Protein AF-A0A1W9N0J4-F1 (afdb_monomer_lite)

Foldseek 3Di:
DVVVVVVVLVVQCVVVVPAPDSDADPVSHDDDPVVVLVVVVVVCVVVVHDDDDPCVVVVVVVVVVVVVVVVVVVVVD

pLDDT: mean 88.45, std 10.28, range [47.09, 97.81]

Radius of gyration: 16.94 Å; chains: 1; bounding box: 44×24×39 Å

Secondary structure (D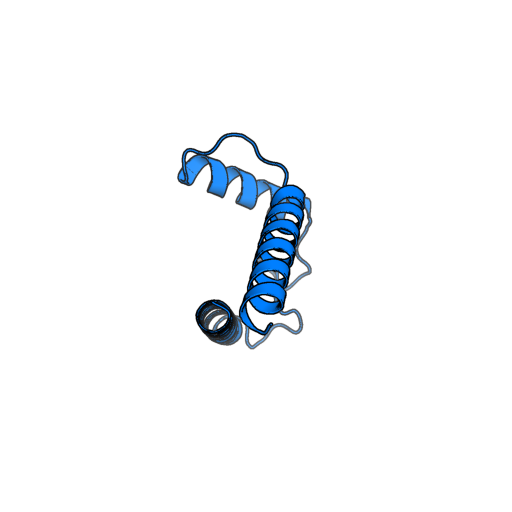SSP, 8-state):
-HHHHHHHHHHHHHHTTT-SSSSB-TTSSBPPHHHHHHHHHHHHHHTT-----TTHHHHHHHHHHHHHHHHHHHHT-

Structure (mmCIF, N/CA/C/O backbon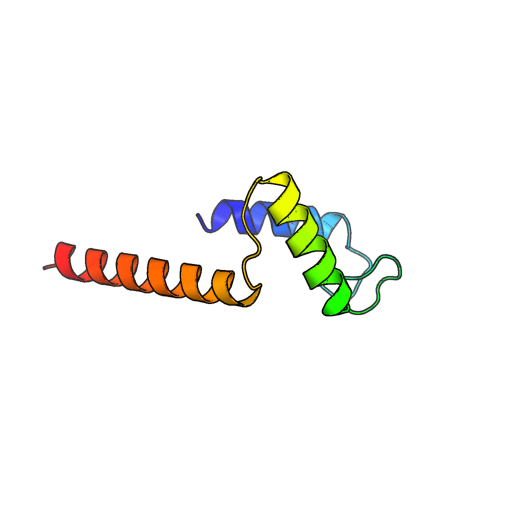e):
data_AF-A0A1W9N0J4-F1
#
_entry.id   AF-A0A1W9N0J4-F1
#
loop_
_atom_site.group_PDB
_atom_site.id
_atom_site.type_symbol
_atom_site.label_atom_id
_atom_site.label_alt_id
_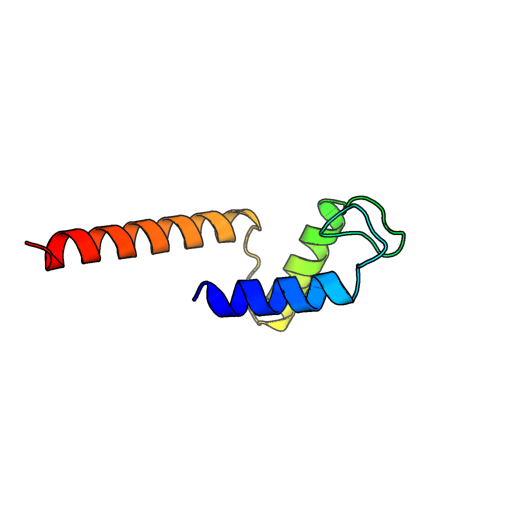atom_site.label_comp_id
_atom_site.label_asym_id
_atom_site.label_entity_id
_atom_site.label_seq_id
_atom_site.pdbx_PDB_ins_code
_atom_site.Cartn_x
_atom_site.Cartn_y
_atom_site.Cartn_z
_atom_site.occupancy
_atom_site.B_iso_or_equiv
_atom_site.auth_seq_id
_atom_site.auth_comp_id
_atom_site.auth_asym_id
_atom_site.auth_atom_id
_atom_site.pdbx_PDB_model_num
ATOM 1 N N . MET A 1 1 ? -17.243 4.244 -2.192 1.00 57.72 1 MET A N 1
ATOM 2 C CA . MET A 1 1 ? -16.037 3.602 -1.604 1.00 57.72 1 MET A CA 1
ATOM 3 C C . MET A 1 1 ? -15.502 2.475 -2.483 1.00 57.72 1 MET A C 1
ATOM 5 O O . MET A 1 1 ? -14.304 2.457 -2.718 1.00 57.72 1 MET A O 1
ATOM 9 N N . GLY A 1 2 ? -16.341 1.553 -2.980 1.00 69.81 2 GLY A N 1
ATOM 10 C CA . GLY A 1 2 ? -15.902 0.526 -3.943 1.00 69.81 2 GLY A CA 1
ATOM 11 C C . GLY A 1 2 ? -15.756 1.029 -5.387 1.00 69.81 2 GLY A C 1
ATOM 12 O O . GLY A 1 2 ? -14.898 0.540 -6.118 1.00 69.81 2 GLY A O 1
ATOM 13 N N . ASP A 1 3 ? -16.546 2.030 -5.780 1.00 85.25 3 ASP A N 1
ATOM 14 C CA . ASP A 1 3 ? -16.614 2.494 -7.173 1.00 85.25 3 ASP A CA 1
ATOM 15 C C . ASP A 1 3 ? -15.310 3.153 -7.649 1.00 85.25 3 ASP A C 1
ATOM 17 O O . ASP A 1 3 ? -14.830 2.843 -8.738 1.00 85.25 3 ASP A O 1
ATOM 21 N N . ASP A 1 4 ? -14.663 3.960 -6.802 1.00 90.44 4 ASP A N 1
ATOM 22 C CA . ASP A 1 4 ? -13.375 4.598 -7.119 1.00 90.44 4 ASP A CA 1
ATOM 23 C C . ASP A 1 4 ? -12.268 3.566 -7.369 1.00 90.44 4 ASP A C 1
ATOM 25 O O . ASP A 1 4 ? -11.470 3.697 -8.297 1.00 90.44 4 ASP A O 1
ATOM 29 N N . MET A 1 5 ? -12.246 2.490 -6.574 1.00 89.38 5 MET A N 1
ATOM 30 C CA . MET A 1 5 ? -11.285 1.396 -6.736 1.00 89.38 5 MET A CA 1
ATOM 31 C C . MET A 1 5 ? -11.481 0.697 -8.086 1.00 89.38 5 MET A C 1
ATOM 33 O O . MET A 1 5 ? -10.511 0.421 -8.792 1.00 89.38 5 MET A O 1
ATOM 37 N N . MET A 1 6 ? -12.736 0.437 -8.464 1.00 91.31 6 MET A N 1
ATOM 38 C CA . MET A 1 6 ? -13.069 -0.179 -9.749 1.00 91.31 6 MET A CA 1
ATOM 39 C C . MET A 1 6 ? -12.685 0.714 -10.927 1.00 91.31 6 MET A C 1
ATOM 41 O O . MET A 1 6 ? -12.145 0.212 -11.914 1.00 91.31 6 MET A O 1
ATOM 45 N N . LEU A 1 7 ? -12.909 2.025 -10.818 1.00 93.00 7 LEU A N 1
ATOM 46 C CA . LEU A 1 7 ? -12.479 2.995 -11.824 1.00 93.00 7 LEU A CA 1
ATOM 47 C C . LEU A 1 7 ? -10.958 2.960 -12.004 1.00 93.00 7 LEU A C 1
ATOM 49 O O . LEU A 1 7 ? -10.479 2.780 -13.123 1.00 93.00 7 LEU A O 1
ATOM 53 N N . ILE A 1 8 ? -10.196 3.030 -10.911 1.00 92.69 8 ILE A N 1
ATOM 54 C CA . ILE A 1 8 ? -8.728 2.997 -10.956 1.00 92.69 8 ILE A CA 1
ATOM 55 C C . ILE A 1 8 ? -8.217 1.691 -11.578 1.00 92.69 8 ILE A C 1
ATOM 57 O O . ILE A 1 8 ? -7.350 1.722 -12.452 1.00 92.69 8 ILE A O 1
ATOM 61 N N . LEU A 1 9 ? -8.755 0.536 -11.170 1.00 91.31 9 LEU A N 1
ATOM 62 C CA . LEU A 1 9 ? -8.340 -0.760 -11.717 1.00 91.31 9 LEU A CA 1
ATOM 63 C C . LEU A 1 9 ? -8.699 -0.904 -13.200 1.00 91.31 9 LEU A C 1
ATOM 65 O O . LEU A 1 9 ? -7.925 -1.482 -13.965 1.00 91.31 9 LEU A O 1
ATOM 69 N N . ARG A 1 10 ? -9.839 -0.351 -13.626 1.00 90.94 10 ARG A N 1
ATOM 70 C CA . ARG A 1 10 ? -10.244 -0.335 -15.035 1.00 90.94 10 ARG A CA 1
ATOM 71 C C . ARG A 1 10 ? -9.298 0.516 -15.875 1.00 90.94 10 ARG A C 1
ATOM 73 O O . ARG A 1 10 ? -8.868 0.059 -16.933 1.00 90.94 10 ARG A O 1
ATOM 80 N N . GLU A 1 11 ? -8.939 1.708 -15.404 1.00 91.31 11 GLU A N 1
ATOM 81 C CA . GLU A 1 11 ? -7.951 2.550 -16.086 1.00 91.31 11 GLU A CA 1
ATOM 82 C C . GLU A 1 11 ? -6.571 1.880 -16.122 1.00 91.31 11 GLU A C 1
ATOM 84 O O . GLU A 1 11 ? -5.912 1.869 -17.161 1.00 91.31 11 GLU A O 1
ATOM 89 N N . TYR A 1 12 ? -6.162 1.215 -1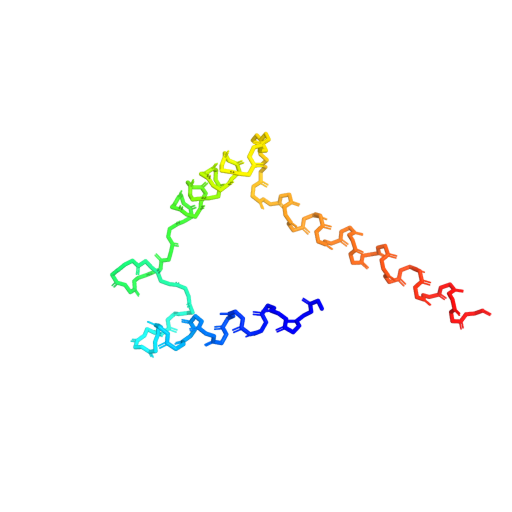5.040 1.00 91.00 12 TYR A N 1
ATOM 90 C CA . TYR A 1 12 ? -4.912 0.457 -15.012 1.00 91.00 12 TYR A CA 1
ATOM 91 C C . TYR A 1 12 ? -4.913 -0.748 -15.971 1.00 91.00 12 TYR A C 1
ATOM 93 O O . TYR A 1 12 ? -3.894 -1.046 -16.597 1.00 91.00 12 TYR A O 1
ATOM 101 N N . ARG A 1 13 ? -6.053 -1.428 -16.160 1.00 88.69 13 ARG A N 1
ATOM 102 C CA . ARG A 1 13 ? -6.155 -2.537 -17.123 1.00 88.69 13 ARG A CA 1
ATOM 103 C C . ARG A 1 13 ? -5.970 -2.065 -18.564 1.00 88.69 13 ARG A C 1
ATOM 105 O O . ARG A 1 13 ? -5.362 -2.791 -19.345 1.00 88.69 13 ARG A O 1
ATOM 112 N N . LYS A 1 14 ? -6.429 -0.857 -18.915 1.00 87.56 14 LYS A N 1
ATOM 113 C CA . LYS A 1 14 ? -6.210 -0.286 -20.257 1.00 87.56 14 LYS A CA 1
ATOM 114 C C . LYS A 1 14 ? -4.723 -0.112 -20.572 1.00 87.56 14 LYS A C 1
ATOM 116 O O . LYS A 1 14 ? -4.319 -0.329 -21.707 1.00 87.56 14 LYS A O 1
ATOM 121 N N . THR A 1 15 ? -3.904 0.232 -19.577 1.00 84.81 15 THR A N 1
ATOM 122 C CA . THR A 1 15 ? -2.454 0.420 -19.762 1.00 84.81 15 THR A CA 1
ATOM 123 C C . THR A 1 15 ? -1.662 -0.891 -19.752 1.00 84.81 15 THR A C 1
ATOM 125 O O . THR A 1 15 ? -0.519 -0.913 -20.196 1.00 84.81 15 THR A O 1
ATOM 128 N N . ASN A 1 16 ? -2.267 -1.995 -19.299 1.00 83.69 16 ASN A N 1
ATOM 129 C CA . ASN A 1 16 ? -1.655 -3.328 -19.212 1.00 83.69 16 ASN A CA 1
ATOM 130 C C . ASN A 1 16 ? -2.436 -4.383 -20.014 1.00 83.69 16 ASN A C 1
ATOM 132 O O . ASN A 1 16 ? -2.567 -5.531 -19.589 1.00 83.69 16 ASN A O 1
ATOM 136 N N . LEU A 1 17 ? -2.975 -4.000 -21.175 1.00 79.88 17 LEU A N 1
ATOM 137 C CA . LEU A 1 17 ? -3.879 -4.854 -21.952 1.00 79.88 17 LEU A CA 1
ATOM 138 C C . LEU A 1 17 ? -3.202 -6.124 -22.497 1.00 79.88 17 LEU A C 1
ATOM 140 O O . LEU A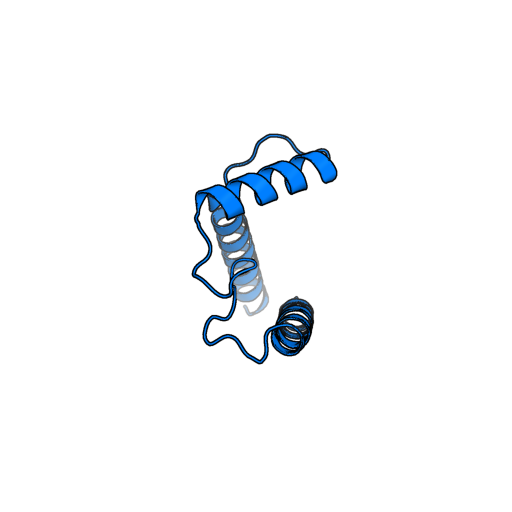 1 17 ? -3.851 -7.156 -22.626 1.00 79.88 17 LEU A O 1
ATOM 144 N N . HIS A 1 18 ? -1.899 -6.049 -22.779 1.00 79.44 18 HIS A N 1
ATOM 145 C CA . HIS A 1 18 ? -1.116 -7.133 -23.382 1.00 79.44 18 HIS A CA 1
ATOM 146 C C . HIS A 1 18 ? -0.500 -8.107 -22.368 1.00 79.44 18 HIS A C 1
ATOM 148 O O . HIS A 1 18 ? 0.207 -9.027 -22.768 1.00 79.44 18 HIS A O 1
ATOM 154 N N . ASN A 1 19 ? -0.740 -7.903 -21.070 1.00 82.75 19 ASN A N 1
ATOM 155 C CA . ASN A 1 19 ? -0.230 -8.772 -20.019 1.00 82.75 19 ASN A CA 1
ATOM 156 C C . ASN A 1 19 ? -1.339 -9.688 -19.485 1.00 82.75 19 ASN A C 1
ATOM 158 O O . ASN A 1 19 ? -2.449 -9.238 -19.171 1.00 82.75 19 ASN A O 1
ATOM 162 N N . ASP A 1 20 ? -1.002 -10.964 -19.306 1.00 86.81 20 ASP A N 1
ATOM 163 C CA . ASP A 1 20 ? -1.906 -11.953 -18.710 1.00 86.81 20 ASP A CA 1
ATOM 164 C C . ASP A 1 20 ? -2.117 -11.715 -17.208 1.00 86.81 20 ASP A C 1
ATOM 166 O O . ASP A 1 20 ? -3.174 -12.028 -16.661 1.00 86.81 20 ASP A O 1
ATOM 170 N N . LEU A 1 21 ? -1.134 -11.117 -16.525 1.00 89.25 21 LEU A N 1
ATOM 171 C CA . LEU A 1 21 ? -1.260 -10.764 -15.113 1.00 89.25 21 LEU A CA 1
ATOM 172 C C . LEU A 1 21 ? -1.910 -9.388 -14.958 1.00 89.25 21 LEU A C 1
ATOM 174 O O . LEU A 1 21 ? -1.628 -8.452 -15.706 1.00 89.25 21 LEU A O 1
ATOM 178 N N . VAL A 1 22 ? -2.736 -9.247 -13.916 1.00 86.88 22 VAL A N 1
ATOM 179 C CA . VAL A 1 22 ? -3.347 -7.958 -13.566 1.00 86.88 22 VAL A CA 1
ATOM 180 C C . VAL A 1 22 ? -2.269 -6.947 -13.193 1.00 86.88 22 VAL A C 1
ATOM 182 O O . VAL A 1 22 ? -2.308 -5.840 -13.704 1.00 86.88 22 VAL A O 1
ATOM 185 N N . PHE A 1 23 ? -1.294 -7.334 -12.360 1.00 90.12 23 PHE A N 1
ATOM 186 C CA . PHE A 1 23 ? -0.160 -6.495 -11.968 1.00 90.12 23 PHE A CA 1
ATOM 187 C C . PHE A 1 23 ? 1.162 -7.154 -12.371 1.00 90.12 23 PHE A C 1
ATOM 189 O O . PHE A 1 23 ? 1.478 -8.253 -11.907 1.00 90.12 23 PHE A O 1
ATOM 196 N N . CYS A 1 24 ? 1.954 -6.452 -13.179 1.00 90.06 24 CYS A N 1
ATOM 197 C CA . CYS A 1 24 ? 3.247 -6.918 -13.674 1.00 90.06 24 CYS A CA 1
ATOM 198 C C . CYS A 1 24 ? 4.397 -6.021 -13.222 1.00 90.06 24 CYS A C 1
ATOM 200 O O . CYS A 1 24 ? 4.222 -4.838 -12.921 1.00 90.06 24 CYS A O 1
ATOM 202 N N . ASP A 1 25 ? 5.608 -6.572 -13.253 1.00 87.69 25 ASP A N 1
ATOM 203 C CA . ASP A 1 25 ? 6.813 -5.758 -13.332 1.00 87.69 25 ASP A CA 1
ATOM 204 C C . ASP A 1 25 ? 6.948 -5.090 -14.718 1.00 87.69 25 ASP A C 1
ATOM 206 O O . ASP A 1 25 ? 6.175 -5.335 -15.646 1.00 87.69 25 ASP A O 1
ATOM 210 N N . LYS A 1 26 ? 7.977 -4.252 -14.888 1.00 84.31 26 LYS A N 1
ATOM 211 C CA . LYS A 1 26 ? 8.237 -3.543 -16.155 1.00 84.31 26 LYS A CA 1
ATOM 212 C C . LYS A 1 26 ? 8.505 -4.468 -17.355 1.00 84.31 26 LYS A C 1
ATOM 214 O O . LYS A 1 26 ? 8.557 -3.984 -18.478 1.00 84.31 26 LYS A O 1
ATOM 219 N N . LYS A 1 27 ? 8.739 -5.761 -17.124 1.00 86.44 27 LYS A N 1
ATOM 220 C CA . LYS A 1 27 ? 9.014 -6.784 -18.140 1.00 86.44 27 LYS A CA 1
ATOM 221 C C . LYS A 1 27 ? 7.817 -7.724 -18.346 1.00 86.44 27 LYS A C 1
ATOM 223 O O . LYS A 1 27 ? 7.985 -8.756 -18.990 1.00 86.44 27 LYS A O 1
ATOM 228 N N . GLY A 1 28 ? 6.648 -7.414 -17.779 1.00 86.56 28 GLY A N 1
ATOM 229 C CA . GLY A 1 28 ? 5.451 -8.255 -17.884 1.00 86.56 28 GLY A CA 1
ATOM 230 C C . GLY A 1 28 ? 5.454 -9.476 -16.957 1.00 86.56 28 GLY A C 1
ATOM 231 O O . GLY A 1 28 ? 4.547 -10.299 -17.028 1.00 86.56 28 GLY A O 1
ATOM 232 N N . LYS A 1 29 ? 6.445 -9.622 -16.070 1.00 89.06 29 LYS A N 1
ATOM 233 C CA . LYS A 1 29 ? 6.566 -10.772 -15.163 1.00 89.06 29 LYS A CA 1
ATOM 234 C C . LYS A 1 29 ? 5.871 -10.512 -13.827 1.00 89.06 29 LYS A C 1
ATOM 236 O O . LYS A 1 29 ? 5.464 -9.395 -13.515 1.00 89.06 29 LYS A O 1
ATOM 241 N N . HIS A 1 30 ? 5.772 -11.560 -13.011 1.00 91.50 30 HIS A N 1
ATOM 242 C CA . HIS A 1 30 ? 5.229 -11.486 -11.657 1.00 91.50 30 HIS A CA 1
ATOM 243 C C . HIS A 1 30 ? 5.917 -10.409 -10.811 1.00 91.50 30 HIS A C 1
ATOM 245 O O . HIS A 1 30 ? 7.146 -10.300 -10.782 1.00 91.50 30 HIS A O 1
ATOM 251 N N . LEU A 1 31 ? 5.116 -9.653 -10.058 1.00 92.50 31 LEU A N 1
ATOM 252 C CA . LEU A 1 31 ? 5.640 -8.718 -9.072 1.00 92.50 31 LEU A CA 1
ATOM 253 C C . LEU A 1 31 ? 6.383 -9.459 -7.962 1.00 92.50 31 LEU A C 1
ATOM 255 O O . LEU A 1 31 ? 5.859 -10.360 -7.307 1.00 92.50 31 LEU A O 1
ATOM 259 N N . ARG A 1 32 ? 7.608 -9.013 -7.693 1.00 93.94 32 ARG A N 1
ATOM 260 C CA . ARG A 1 32 ? 8.392 -9.500 -6.563 1.00 93.94 32 ARG A CA 1
ATOM 261 C C . ARG A 1 32 ? 7.957 -8.785 -5.284 1.00 93.94 32 ARG A C 1
ATOM 263 O O . ARG A 1 32 ? 7.928 -7.555 -5.238 1.00 93.94 32 ARG A O 1
ATOM 270 N N . SER A 1 33 ? 7.702 -9.545 -4.221 1.00 92.75 33 SER A N 1
ATOM 271 C CA . SER A 1 33 ? 7.270 -9.026 -2.911 1.00 92.75 33 SER A CA 1
ATOM 272 C C . SER A 1 33 ? 8.183 -7.921 -2.365 1.00 92.75 33 SER A C 1
ATOM 274 O O . SER A 1 33 ? 7.705 -6.895 -1.886 1.00 92.75 33 SER A O 1
ATOM 276 N N . ALA A 1 34 ? 9.501 -8.080 -2.512 1.00 94.31 34 ALA A N 1
ATOM 277 C CA . ALA A 1 34 ? 10.485 -7.078 -2.104 1.00 94.31 34 ALA A CA 1
ATOM 278 C C . ALA A 1 34 ? 10.307 -5.728 -2.827 1.00 94.31 34 ALA A C 1
ATOM 280 O O . ALA A 1 34 ? 10.473 -4.674 -2.215 1.00 94.31 34 ALA A O 1
ATOM 281 N N . THR A 1 35 ? 9.939 -5.750 -4.112 1.00 93.75 35 THR A N 1
ATOM 282 C CA . THR A 1 35 ? 9.699 -4.539 -4.912 1.00 93.75 35 THR A CA 1
ATOM 283 C C . THR A 1 35 ? 8.445 -3.815 -4.432 1.00 93.75 35 THR A C 1
ATOM 285 O O . THR A 1 35 ? 8.472 -2.601 -4.244 1.00 93.75 35 THR A O 1
ATOM 288 N N . VAL A 1 36 ? 7.373 -4.564 -4.159 1.00 94.44 36 VAL A N 1
ATOM 289 C CA . VAL A 1 36 ? 6.129 -4.013 -3.598 1.00 94.44 36 VAL A CA 1
ATOM 290 C C . VAL A 1 36 ? 6.399 -3.357 -2.244 1.00 94.44 36 VAL A C 1
ATOM 292 O O . VAL A 1 36 ? 6.003 -2.217 -2.019 1.00 94.44 36 VAL A O 1
ATOM 295 N N . LEU A 1 37 ? 7.147 -4.033 -1.367 1.00 95.62 37 LEU A N 1
ATOM 296 C CA . LEU A 1 37 ? 7.482 -3.507 -0.046 1.00 95.62 37 LEU A CA 1
ATOM 297 C C . LEU A 1 37 ? 8.364 -2.250 -0.120 1.00 95.62 37 LEU A C 1
ATOM 299 O O . LEU A 1 37 ? 8.183 -1.325 0.670 1.00 95.62 37 LEU A O 1
ATOM 303 N N . LYS A 1 38 ? 9.298 -2.188 -1.077 1.00 95.38 38 LYS A N 1
ATOM 304 C CA . LYS A 1 38 ? 10.108 -0.987 -1.323 1.00 95.38 38 LYS A CA 1
ATOM 305 C C . LYS A 1 38 ? 9.222 0.204 -1.699 1.00 95.38 38 LYS A C 1
ATOM 307 O O . LYS A 1 38 ? 9.310 1.245 -1.053 1.00 95.38 38 LYS A O 1
ATOM 312 N N . HIS A 1 39 ? 8.347 0.037 -2.690 1.00 95.44 39 HIS A N 1
ATOM 313 C CA . HIS A 1 39 ? 7.442 1.104 -3.125 1.00 95.44 39 HIS A CA 1
ATOM 314 C C . HIS A 1 39 ? 6.443 1.509 -2.042 1.00 95.44 39 HIS A C 1
ATOM 316 O O . HIS A 1 39 ? 6.115 2.688 -1.912 1.00 95.44 39 HIS A O 1
ATOM 322 N N . PHE A 1 40 ? 6.003 0.560 -1.216 1.00 96.69 40 PHE A N 1
ATOM 323 C CA . PHE A 1 40 ? 5.169 0.864 -0.062 1.00 96.69 40 PHE A CA 1
ATOM 324 C C . PHE A 1 40 ? 5.888 1.788 0.929 1.00 96.69 40 PHE A C 1
ATOM 326 O O . PHE A 1 40 ? 5.356 2.840 1.271 1.00 96.69 40 PHE A O 1
ATOM 333 N N . ARG A 1 41 ? 7.135 1.476 1.307 1.00 96.25 41 ARG A N 1
ATOM 334 C CA . ARG A 1 41 ? 7.938 2.344 2.188 1.00 96.25 41 ARG A CA 1
ATOM 335 C C . ARG A 1 41 ? 8.207 3.721 1.587 1.00 96.25 41 ARG A C 1
ATOM 337 O O . ARG A 1 41 ? 8.173 4.718 2.299 1.00 96.25 41 ARG A O 1
ATOM 344 N N . GLU A 1 42 ? 8.462 3.798 0.283 1.00 97.31 42 GLU A N 1
ATOM 345 C CA . GLU A 1 42 ? 8.590 5.082 -0.421 1.00 97.31 42 GLU A CA 1
ATOM 346 C C . GLU A 1 42 ? 7.291 5.895 -0.352 1.00 97.31 42 GLU A C 1
ATOM 348 O O . GLU A 1 42 ? 7.332 7.108 -0.164 1.00 97.31 42 GLU A O 1
ATOM 353 N N . THR A 1 43 ? 6.141 5.230 -0.460 1.00 97.19 43 THR A N 1
ATOM 354 C CA . THR A 1 43 ? 4.821 5.864 -0.357 1.00 97.19 43 THR A CA 1
ATOM 355 C C . THR A 1 43 ? 4.556 6.375 1.058 1.00 97.19 43 THR A C 1
ATOM 357 O O . THR A 1 43 ? 4.117 7.511 1.205 1.00 97.19 43 THR A O 1
ATOM 360 N N . LEU A 1 44 ? 4.901 5.600 2.095 1.00 97.25 44 LEU A N 1
ATOM 361 C CA . LEU A 1 44 ? 4.813 6.046 3.492 1.00 97.25 44 LEU A CA 1
ATOM 362 C C . LEU A 1 44 ? 5.645 7.309 3.730 1.00 97.25 44 LEU A C 1
ATOM 364 O O . LEU A 1 44 ? 5.136 8.284 4.276 1.00 97.25 44 LEU A O 1
ATOM 368 N N . LYS A 1 45 ? 6.889 7.336 3.230 1.00 97.25 45 LYS A N 1
ATOM 369 C CA . LYS A 1 45 ? 7.758 8.520 3.320 1.00 97.25 45 LYS A CA 1
ATOM 370 C C . LYS A 1 45 ? 7.156 9.737 2.619 1.00 97.25 45 LYS A C 1
ATOM 372 O O . LYS A 1 45 ? 7.165 10.821 3.187 1.00 97.25 45 LYS A O 1
ATOM 377 N N . LYS A 1 46 ? 6.613 9.563 1.408 1.00 97.81 46 LYS A N 1
ATOM 378 C CA . LYS A 1 46 ? 5.940 10.644 0.662 1.00 97.81 46 LYS A CA 1
ATOM 379 C C . LYS A 1 46 ? 4.698 11.170 1.382 1.00 97.81 46 LYS A C 1
ATOM 381 O O . LYS A 1 46 ? 4.400 12.351 1.274 1.00 97.81 46 LYS A O 1
ATOM 386 N N . ALA A 1 47 ? 4.000 10.303 2.108 1.00 97.19 47 ALA A N 1
ATOM 387 C CA . ALA A 1 47 ? 2.845 10.664 2.919 1.00 97.19 47 ALA A CA 1
ATOM 388 C C . ALA A 1 47 ? 3.218 11.232 4.305 1.00 97.19 47 ALA A C 1
ATOM 390 O O . ALA A 1 47 ? 2.320 11.593 5.059 1.00 97.19 47 ALA A O 1
ATOM 391 N N . GLY A 1 48 ? 4.509 11.296 4.665 1.00 97.50 48 GLY A N 1
ATOM 392 C CA . GLY A 1 48 ? 4.959 11.745 5.989 1.00 97.50 48 GLY A CA 1
ATOM 393 C C . GLY A 1 48 ? 4.604 10.782 7.128 1.00 97.50 48 GLY A C 1
ATOM 394 O O . GLY A 1 48 ? 4.517 11.199 8.280 1.00 97.50 48 GLY A O 1
ATOM 395 N N . LEU A 1 49 ? 4.370 9.504 6.817 1.00 96.62 49 LEU A N 1
ATOM 396 C CA . LEU A 1 49 ? 3.951 8.487 7.778 1.00 96.62 49 LEU A CA 1
ATOM 397 C C . LEU A 1 49 ? 5.150 7.722 8.368 1.00 96.62 49 LEU A C 1
ATOM 399 O O . LEU A 1 49 ? 6.175 7.568 7.693 1.00 96.62 49 LEU A O 1
ATOM 403 N N . PRO A 1 50 ? 5.024 7.200 9.605 1.00 95.44 50 PRO A N 1
ATOM 404 C CA . PRO A 1 50 ? 6.021 6.304 10.188 1.00 95.44 50 PRO A CA 1
ATOM 405 C C . PRO A 1 50 ? 6.121 4.985 9.405 1.00 95.44 50 PRO A C 1
ATOM 407 O O . PRO A 1 50 ? 5.288 4.685 8.548 1.00 95.44 50 PRO A O 1
ATOM 410 N N . ASP A 1 51 ? 7.138 4.171 9.709 1.00 94.62 51 ASP A N 1
ATOM 411 C CA . ASP A 1 51 ? 7.255 2.833 9.116 1.00 94.62 51 ASP A CA 1
ATOM 412 C C . ASP A 1 51 ? 6.125 1.936 9.641 1.00 94.62 51 ASP A C 1
ATOM 414 O O . ASP A 1 51 ? 6.074 1.576 10.817 1.00 94.62 51 ASP A O 1
ATOM 418 N N . ILE A 1 52 ? 5.194 1.606 8.751 1.00 95.31 52 ILE A N 1
ATOM 419 C CA . ILE A 1 52 ? 4.037 0.745 9.002 1.00 95.31 52 ILE A CA 1
ATOM 420 C C . ILE A 1 52 ? 4.270 -0.557 8.237 1.00 95.31 52 ILE A C 1
ATOM 422 O O . ILE A 1 52 ? 4.891 -0.562 7.172 1.00 95.31 52 ILE A O 1
ATOM 426 N N . ARG A 1 53 ? 3.781 -1.691 8.749 1.00 93.94 53 ARG A N 1
ATOM 427 C CA . ARG A 1 53 ? 3.950 -2.978 8.062 1.00 93.94 53 ARG A CA 1
ATOM 428 C C . ARG A 1 53 ? 2.889 -3.129 6.980 1.00 93.94 53 ARG A C 1
ATOM 430 O O . ARG A 1 53 ? 1.745 -2.717 7.134 1.00 93.94 53 ARG A O 1
ATOM 437 N N . PHE A 1 54 ? 3.247 -3.786 5.880 1.00 94.50 54 PHE A N 1
ATOM 438 C CA . PHE A 1 54 ? 2.345 -3.921 4.733 1.00 94.50 54 PHE A CA 1
ATOM 439 C C . PHE A 1 54 ? 1.038 -4.663 5.069 1.00 94.50 54 PHE A C 1
ATOM 441 O O . PHE A 1 54 ? -0.020 -4.330 4.538 1.00 94.50 54 PHE A O 1
ATOM 448 N N . HIS A 1 55 ? 1.078 -5.660 5.959 1.00 95.06 55 HIS A N 1
ATOM 449 C CA . HIS A 1 55 ? -0.119 -6.410 6.356 1.00 95.06 55 HIS A CA 1
ATOM 450 C C . HIS A 1 55 ? -1.055 -5.625 7.279 1.00 95.06 55 HIS A C 1
ATOM 452 O O . HIS A 1 55 ? -2.239 -5.956 7.333 1.00 95.06 55 HIS A O 1
ATOM 458 N N . ASP A 1 56 ? -0.579 -4.558 7.926 1.00 94.81 56 ASP A N 1
ATOM 459 C CA . ASP A 1 56 ? -1.424 -3.714 8.773 1.00 94.81 56 ASP A CA 1
ATOM 460 C C . ASP A 1 56 ? -2.532 -3.039 7.940 1.00 94.81 56 ASP A C 1
ATOM 462 O O . ASP A 1 56 ? -3.643 -2.892 8.434 1.00 94.81 56 ASP A O 1
ATOM 466 N N . LEU A 1 57 ? -2.314 -2.788 6.637 1.00 94.12 57 LEU A N 1
ATOM 467 C CA . LEU A 1 57 ? -3.358 -2.301 5.719 1.00 94.12 57 LEU A CA 1
ATOM 468 C C . LEU A 1 57 ? -4.593 -3.214 5.687 1.00 94.12 57 LEU A C 1
ATOM 470 O O . LEU A 1 57 ? -5.731 -2.740 5.698 1.00 94.12 57 LEU A O 1
ATOM 474 N N . ARG A 1 58 ? -4.379 -4.536 5.655 1.00 94.31 58 ARG A N 1
ATOM 475 C CA . ARG A 1 58 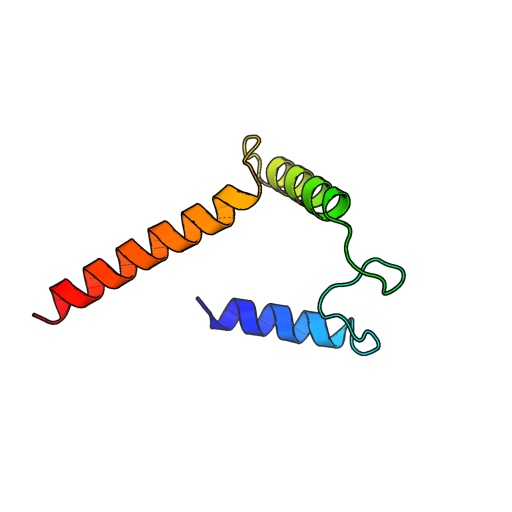? -5.482 -5.509 5.658 1.00 94.31 58 ARG A CA 1
ATOM 476 C C . ARG A 1 58 ? -6.165 -5.560 7.015 1.00 94.31 58 ARG A C 1
ATOM 478 O O . ARG A 1 58 ? -7.387 -5.661 7.058 1.00 94.31 58 ARG A O 1
ATOM 485 N N . HIS A 1 59 ? -5.400 -5.470 8.102 1.00 96.06 59 HIS A N 1
ATOM 486 C CA . HIS A 1 59 ? -5.972 -5.412 9.445 1.00 96.06 59 HIS A CA 1
ATOM 487 C C . HIS A 1 59 ? -6.823 -4.156 9.635 1.00 96.06 59 HIS A C 1
ATOM 489 O O . HIS A 1 59 ? -7.941 -4.263 10.127 1.00 96.06 59 HIS A O 1
ATOM 495 N N . THR A 1 60 ? -6.364 -2.991 9.171 1.00 94.75 60 THR A N 1
ATOM 496 C CA . THR A 1 60 ? -7.152 -1.755 9.188 1.00 94.75 60 THR A CA 1
ATOM 497 C C . THR A 1 60 ? -8.443 -1.915 8.392 1.00 94.75 60 THR A C 1
ATOM 499 O O . THR A 1 60 ? -9.513 -1.611 8.914 1.00 94.75 60 THR A O 1
ATOM 502 N N . PHE A 1 61 ? -8.373 -2.449 7.168 1.00 93.88 61 PHE A N 1
ATOM 503 C CA . PHE A 1 61 ? -9.569 -2.690 6.358 1.00 93.88 61 PHE A CA 1
ATOM 504 C C . PHE A 1 61 ? -10.560 -3.635 7.053 1.00 93.88 61 PHE A C 1
ATOM 506 O O . PHE A 1 61 ? -11.746 -3.323 7.135 1.00 93.88 61 PHE A O 1
ATOM 513 N N . ALA A 1 62 ? -10.084 -4.756 7.602 1.00 94.31 62 ALA A N 1
ATOM 514 C CA . ALA A 1 62 ? -10.927 -5.718 8.309 1.00 94.31 62 ALA A CA 1
ATOM 515 C C . ALA A 1 62 ? -11.592 -5.100 9.551 1.00 94.31 62 ALA A C 1
ATOM 517 O O . ALA A 1 62 ? -12.798 -5.255 9.737 1.00 94.31 62 ALA A O 1
ATOM 518 N N . SER A 1 63 ? -10.840 -4.351 10.362 1.00 95.00 63 SER A N 1
ATOM 519 C CA . SER A 1 63 ? -11.370 -3.657 11.542 1.00 95.00 63 SER A CA 1
ATOM 520 C C . SER A 1 63 ? -12.437 -2.623 11.172 1.00 95.00 63 SER A C 1
ATOM 522 O O . SER A 1 63 ? -13.494 -2.585 11.802 1.00 95.00 63 SER A O 1
ATOM 524 N N . LEU A 1 64 ? -12.203 -1.823 10.123 1.00 93.88 64 LEU A N 1
ATOM 525 C CA . LEU A 1 64 ? -13.181 -0.852 9.619 1.00 93.88 64 LEU A CA 1
ATOM 526 C C . LEU A 1 64 ? -14.442 -1.538 9.082 1.00 93.88 64 LEU A C 1
ATOM 528 O O . LEU A 1 64 ? -15.555 -1.079 9.344 1.00 93.88 64 LEU A O 1
ATOM 532 N N . LEU A 1 65 ? -14.284 -2.654 8.368 1.00 92.06 65 LEU A N 1
ATOM 533 C CA . LEU A 1 65 ? -15.405 -3.430 7.850 1.00 92.06 65 LEU A CA 1
ATOM 534 C C . LEU A 1 65 ? -16.259 -4.007 8.986 1.00 92.06 65 LEU A C 1
ATOM 536 O O . LEU A 1 65 ? -17.480 -3.863 8.962 1.00 92.06 65 LEU A O 1
ATOM 540 N N . ILE A 1 66 ? -15.635 -4.608 10.003 1.00 93.69 66 ILE A N 1
ATOM 541 C CA . ILE A 1 66 ? -16.338 -5.139 11.182 1.00 93.69 66 ILE A CA 1
ATOM 542 C C . ILE A 1 66 ? -17.118 -4.029 11.886 1.00 93.69 66 ILE A C 1
ATOM 544 O O . ILE A 1 66 ? -18.287 -4.218 12.227 1.00 93.69 66 ILE A O 1
ATOM 548 N N . LEU A 1 67 ? -16.493 -2.865 12.073 1.00 92.75 67 LEU A N 1
ATOM 549 C CA . LEU A 1 67 ? -17.137 -1.715 12.695 1.00 92.75 67 LEU A CA 1
ATOM 550 C C . LEU A 1 67 ? -18.375 -1.278 11.897 1.00 92.75 67 LEU A C 1
ATOM 552 O O . LEU A 1 67 ? -19.458 -1.141 12.464 1.00 92.75 67 LEU A O 1
ATOM 556 N N . CYS A 1 68 ? -18.243 -1.138 10.576 1.00 87.50 68 CYS A N 1
ATOM 557 C CA . CYS A 1 68 ? -19.341 -0.754 9.689 1.00 87.50 68 CYS A CA 1
ATOM 558 C C . CYS A 1 68 ? -20.506 -1.760 9.724 1.00 87.50 68 CYS A C 1
ATOM 560 O O . CYS A 1 68 ? -21.670 -1.366 9.818 1.00 87.50 68 CYS A O 1
ATOM 562 N N . LEU A 1 69 ? -20.206 -3.062 9.710 1.00 87.94 69 LEU A N 1
ATOM 563 C CA . LEU A 1 69 ? -21.223 -4.115 9.779 1.00 87.94 69 LEU A CA 1
ATOM 564 C C . LEU A 1 69 ? -21.942 -4.140 11.134 1.00 87.94 69 LEU A C 1
ATOM 566 O O . LEU A 1 69 ? -23.143 -4.407 11.182 1.00 87.94 69 LEU A O 1
ATOM 570 N N . LYS A 1 70 ? -21.235 -3.839 12.231 1.00 79.62 70 LYS A N 1
ATOM 571 C CA . LYS A 1 70 ? -21.839 -3.744 13.566 1.00 79.62 70 LYS A CA 1
ATOM 572 C C . LYS A 1 70 ? -22.834 -2.585 13.655 1.00 79.62 70 LYS A C 1
ATOM 574 O O . LYS A 1 70 ? -23.914 -2.781 14.200 1.00 79.62 70 LYS A O 1
ATOM 579 N N . TYR A 1 71 ? -22.503 -1.416 13.102 1.00 75.06 71 TYR A N 1
ATOM 580 C CA . TYR A 1 71 ? -23.406 -0.260 13.117 1.00 75.06 71 TYR A CA 1
ATOM 581 C C . TYR A 1 71 ? -24.670 -0.477 12.280 1.00 75.06 71 TYR A C 1
ATOM 583 O O . TYR A 1 71 ? -25.748 -0.161 12.769 1.00 75.06 71 TYR A O 1
ATOM 591 N N . LYS A 1 72 ? -24.565 -1.089 11.089 1.00 72.19 72 LYS A N 1
ATOM 592 C CA . LYS A 1 72 ? -25.749 -1.434 10.278 1.00 72.19 72 LYS A CA 1
ATOM 593 C C . LYS A 1 72 ? -26.717 -2.358 11.015 1.00 72.19 72 LYS A C 1
ATOM 595 O O . LYS A 1 72 ? -27.913 -2.127 11.016 1.00 72.19 72 LYS A O 1
ATOM 600 N N . ARG A 1 73 ? -26.194 -3.373 11.708 1.00 68.50 73 ARG A N 1
ATOM 601 C CA . ARG A 1 73 ? -27.035 -4.334 12.435 1.00 68.50 73 ARG A CA 1
ATOM 602 C C . ARG A 1 73 ? -27.831 -3.702 13.582 1.00 68.50 73 ARG A C 1
ATOM 604 O O . ARG A 1 73 ? -28.894 -4.207 13.900 1.00 68.50 73 ARG A O 1
ATOM 611 N N . ILE A 1 74 ? -27.301 -2.657 14.218 1.00 65.31 74 ILE A N 1
ATOM 612 C CA . ILE A 1 74 ? -27.951 -1.990 15.358 1.00 65.31 74 ILE A CA 1
ATOM 613 C C . ILE A 1 74 ? -28.966 -0.944 14.879 1.00 65.31 74 ILE A C 1
ATOM 615 O O . ILE A 1 74 ? -29.952 -0.715 15.562 1.00 65.31 74 ILE A O 1
ATOM 619 N N . SER A 1 75 ? -28.746 -0.314 13.720 1.00 61.59 75 SER A N 1
ATOM 620 C CA . SER A 1 75 ? -29.701 0.643 13.144 1.00 61.59 75 SER A CA 1
ATOM 621 C C . SER A 1 75 ? -30.921 -0.009 12.486 1.00 61.59 75 SER A C 1
ATOM 623 O O . SER A 1 75 ? -31.903 0.683 12.242 1.00 61.59 75 SER A O 1
ATOM 625 N N . ASP A 1 76 ? -30.846 -1.308 12.180 1.00 58.50 76 ASP A N 1
ATOM 626 C CA . ASP A 1 76 ? -31.924 -2.087 11.553 1.00 58.50 76 ASP A CA 1
ATOM 627 C C . ASP A 1 76 ? -32.852 -2.785 12.587 1.00 58.50 76 ASP A C 1
ATOM 629 O O . ASP A 1 76 ? -33.713 -3.578 12.203 1.00 58.50 76 ASP A O 1
ATOM 633 N N . THR A 1 77 ? -32.685 -2.503 13.887 1.00 47.09 77 THR A N 1
ATOM 634 C CA . THR A 1 77 ? -33.536 -2.954 15.015 1.00 47.09 77 THR A CA 1
ATOM 635 C C . THR A 1 77 ? -34.048 -1.769 15.810 1.00 47.09 77 THR A C 1
ATOM 637 O O . THR A 1 77 ? -35.244 -1.781 16.171 1.00 47.09 77 THR A O 1
#

Sequence (77 aa):
MGDDMMLILREYRKTNLHNDLVFCDKKGKHLRSATVLKHFRETLKKAGLPDIRFHDLRHTFASLLILCLKYKRISDT